Protein AF-A0A2G7H0K0-F1 (afdb_monomer_lite)

Secondary structure (DSSP, 8-state):
--EEEEETTTTEEEEEEEEEEEETTEEEEEEEEEEE--S-EEEEEEETTTEEEE-SS--S--EEEEEEEE-TTSEEEEEEEETTTTEEEEEEEES-EEEEEETTSSSPEEEEE--

Structure 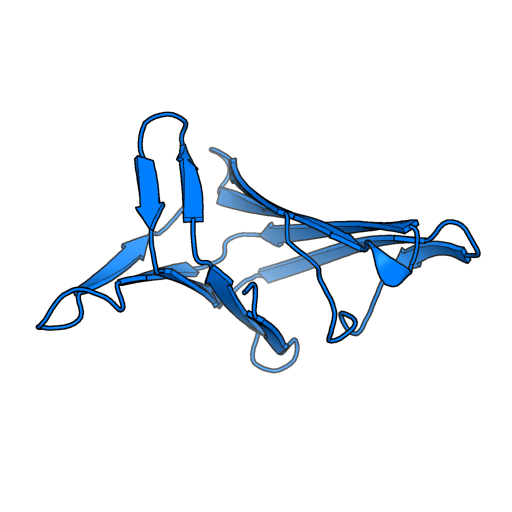(mmCIF, N/CA/C/O backbone):
data_AF-A0A2G7H0K0-F1
#
_entry.id   AF-A0A2G7H0K0-F1
#
loop_
_atom_site.group_PDB
_atom_site.id
_atom_site.type_symbol
_atom_site.label_atom_id
_atom_site.label_alt_id
_atom_site.label_comp_id
_atom_site.label_asym_id
_atom_site.label_entity_id
_atom_site.label_seq_id
_atom_site.pdbx_PDB_ins_code
_atom_site.Cartn_x
_atom_site.Cartn_y
_atom_site.Cartn_z
_atom_site.occupancy
_atom_site.B_iso_or_equiv
_atom_site.auth_seq_id
_atom_site.auth_comp_id
_atom_site.auth_asym_id
_atom_site.auth_atom_id
_atom_site.pdbx_PDB_model_num
ATOM 1 N N . MET A 1 1 ? 7.964 -11.580 -7.020 1.00 54.44 1 MET A N 1
ATOM 2 C CA . MET A 1 1 ? 6.723 -11.185 -7.712 1.00 54.44 1 MET A CA 1
ATOM 3 C C . MET A 1 1 ? 5.917 -10.251 -6.821 1.00 54.44 1 MET A C 1
ATOM 5 O O . MET A 1 1 ? 5.486 -10.656 -5.749 1.00 54.44 1 MET A O 1
ATOM 9 N N . LEU A 1 2 ? 5.761 -9.000 -7.258 1.00 59.59 2 LEU A N 1
ATOM 10 C CA . LEU A 1 2 ? 4.895 -8.004 -6.627 1.00 59.59 2 LEU A CA 1
ATOM 11 C C . LEU A 1 2 ? 3.529 -8.068 -7.323 1.00 59.59 2 LEU A C 1
ATOM 13 O O . LEU A 1 2 ? 3.475 -7.982 -8.548 1.00 59.59 2 LEU A O 1
ATOM 17 N N . ALA A 1 3 ? 2.447 -8.253 -6.571 1.00 70.31 3 ALA A N 1
ATOM 18 C CA . ALA A 1 3 ? 1.085 -8.203 -7.104 1.00 70.31 3 ALA A CA 1
ATOM 19 C C . ALA A 1 3 ? 0.314 -7.115 -6.365 1.00 70.31 3 ALA A C 1
ATOM 21 O O . ALA A 1 3 ? 0.220 -7.181 -5.142 1.00 70.31 3 ALA A O 1
ATOM 22 N N . MET A 1 4 ? -0.221 -6.127 -7.082 1.00 74.44 4 MET A N 1
ATOM 23 C CA . MET A 1 4 ? -0.890 -4.975 -6.482 1.00 74.44 4 MET A CA 1
ATOM 24 C C . MET A 1 4 ? -2.298 -4.799 -7.045 1.00 74.44 4 MET A C 1
ATOM 26 O O . MET A 1 4 ? -2.511 -4.890 -8.251 1.00 74.44 4 MET A O 1
ATOM 30 N N . VAL A 1 5 ? -3.258 -4.540 -6.160 1.00 78.75 5 VAL A N 1
ATOM 31 C CA . VAL A 1 5 ? -4.657 -4.282 -6.503 1.00 78.75 5 VAL A CA 1
ATOM 32 C C . VAL A 1 5 ? -5.129 -3.057 -5.733 1.00 78.75 5 VAL A C 1
ATOM 34 O O . VAL A 1 5 ? -5.090 -3.045 -4.503 1.00 78.75 5 VAL A O 1
ATOM 37 N N . LEU A 1 6 ? -5.615 -2.050 -6.458 1.00 79.69 6 LEU A N 1
ATOM 38 C CA . LEU A 1 6 ? -6.294 -0.884 -5.898 1.00 79.69 6 LEU A CA 1
ATOM 39 C C . LEU A 1 6 ? -7.765 -0.902 -6.325 1.00 79.69 6 LEU A C 1
ATOM 41 O O . LEU A 1 6 ? -8.074 -0.743 -7.503 1.00 79.69 6 LEU A O 1
ATOM 45 N N . ASP A 1 7 ? -8.665 -1.059 -5.359 1.00 81.88 7 ASP A N 1
ATOM 46 C CA . ASP A 1 7 ? -10.106 -0.885 -5.527 1.00 81.88 7 ASP A CA 1
ATOM 47 C C . ASP A 1 7 ? -10.543 0.383 -4.786 1.00 81.88 7 ASP A C 1
ATOM 49 O O . ASP A 1 7 ? -10.718 0.401 -3.562 1.00 81.88 7 ASP A O 1
ATOM 53 N N . GLN A 1 8 ? -10.698 1.470 -5.541 1.00 78.38 8 GLN A N 1
ATOM 54 C CA . GLN A 1 8 ? -11.086 2.765 -4.986 1.00 78.38 8 GLN A CA 1
ATOM 55 C C . GLN A 1 8 ? -12.531 2.784 -4.474 1.00 78.38 8 GLN A C 1
ATOM 57 O O . GLN A 1 8 ? -12.819 3.463 -3.488 1.00 78.38 8 GLN A O 1
ATOM 62 N N . ASN A 1 9 ? -13.432 2.014 -5.094 1.00 83.31 9 ASN A N 1
ATOM 63 C CA . ASN A 1 9 ? -14.841 1.971 -4.703 1.00 83.31 9 ASN A CA 1
ATOM 64 C C . ASN A 1 9 ? -15.001 1.281 -3.348 1.00 83.31 9 ASN A C 1
ATOM 66 O O . ASN A 1 9 ? -15.689 1.790 -2.463 1.00 83.31 9 ASN A O 1
ATOM 70 N N . ALA A 1 10 ? -14.328 0.143 -3.172 1.00 85.44 10 ALA A N 1
ATOM 71 C CA . ALA A 1 10 ? -14.319 -0.594 -1.914 1.00 85.44 10 ALA A CA 1
ATOM 72 C C . ALA A 1 10 ? -13.385 0.017 -0.856 1.00 85.44 10 ALA A C 1
ATOM 74 O O . ALA A 1 10 ? -13.365 -0.458 0.278 1.00 85.44 10 ALA A O 1
ATOM 75 N N . ARG A 1 11 ? -12.599 1.042 -1.220 1.00 87.19 11 ARG A N 1
ATOM 76 C CA . ARG A 1 11 ? -11.496 1.588 -0.416 1.00 87.19 11 ARG A CA 1
ATOM 77 C C . ARG A 1 11 ? -10.603 0.480 0.123 1.00 87.19 11 ARG A C 1
ATOM 79 O O . ARG A 1 11 ? -10.409 0.345 1.334 1.00 87.19 11 ARG A O 1
ATOM 86 N N . ARG A 1 12 ? -10.112 -0.342 -0.803 1.00 85.75 12 ARG A N 1
ATOM 87 C CA . ARG A 1 12 ? -9.260 -1.488 -0.513 1.00 85.75 12 ARG A CA 1
ATOM 88 C C . ARG A 1 12 ? -8.017 -1.482 -1.391 1.00 85.75 12 ARG A C 1
ATOM 90 O O . ARG A 1 12 ? -8.105 -1.406 -2.612 1.00 85.75 12 ARG A O 1
ATOM 97 N N . PHE A 1 13 ? -6.860 -1.597 -0.760 1.00 84.62 13 PHE A N 1
ATOM 98 C CA . PHE A 1 13 ? -5.566 -1.723 -1.411 1.00 84.62 13 PHE A CA 1
ATOM 99 C C . PHE A 1 13 ? -4.906 -3.003 -0.913 1.00 84.62 13 PHE A C 1
ATOM 101 O O . PHE A 1 13 ? -4.788 -3.205 0.293 1.00 84.62 13 PHE A O 1
ATOM 108 N N . VAL A 1 14 ? -4.505 -3.882 -1.826 1.00 83.12 14 VAL A N 1
ATOM 109 C CA . VAL A 1 14 ? -3.857 -5.155 -1.498 1.00 83.12 14 VAL A CA 1
ATOM 110 C C . VAL A 1 14 ? -2.555 -5.256 -2.261 1.00 83.12 14 VAL A C 1
ATOM 112 O O . VAL A 1 14 ? -2.519 -5.033 -3.469 1.00 83.12 14 VAL A O 1
ATOM 115 N N . VAL A 1 15 ? -1.503 -5.663 -1.562 1.00 79.38 15 VAL A N 1
ATOM 116 C CA . VAL A 1 15 ? -0.201 -5.919 -2.161 1.00 79.38 15 VAL A CA 1
ATOM 117 C C . VAL A 1 15 ? 0.390 -7.223 -1.625 1.00 79.38 15 VAL A C 1
ATOM 119 O O . VAL A 1 15 ? 0.443 -7.457 -0.417 1.00 79.38 15 VAL A O 1
ATOM 122 N N . GLY A 1 16 ? 0.792 -8.104 -2.536 1.00 76.81 16 GLY A N 1
ATOM 123 C CA . GLY A 1 16 ? 1.566 -9.307 -2.240 1.00 76.81 16 GLY A CA 1
ATOM 124 C C . GLY A 1 16 ? 3.045 -9.031 -2.467 1.00 76.81 16 GLY A C 1
ATOM 125 O O . GLY A 1 16 ? 3.414 -8.601 -3.561 1.00 76.81 16 GLY A O 1
ATOM 126 N N . ILE A 1 17 ? 3.872 -9.260 -1.446 1.00 73.81 17 ILE A N 1
ATOM 127 C CA . ILE A 1 17 ? 5.293 -8.907 -1.452 1.00 73.81 17 ILE A CA 1
ATOM 128 C C . ILE A 1 17 ? 6.135 -10.106 -1.010 1.00 73.81 17 ILE A C 1
ATOM 130 O O . ILE A 1 17 ? 5.869 -10.737 0.014 1.00 73.81 17 ILE A O 1
ATOM 134 N N . GLU A 1 18 ? 7.189 -10.404 -1.771 1.00 69.38 18 GLU A N 1
ATOM 135 C CA . GLU A 1 18 ? 8.171 -11.427 -1.394 1.00 69.38 18 GLU A CA 1
ATOM 136 C C . GLU A 1 18 ? 9.042 -10.982 -0.217 1.00 69.38 18 GLU A C 1
ATOM 138 O O . GLU A 1 18 ? 9.274 -11.791 0.678 1.00 69.38 18 GLU A O 1
ATOM 143 N N . ALA A 1 19 ? 9.465 -9.713 -0.182 1.00 63.41 19 ALA A N 1
ATOM 144 C CA . ALA A 1 19 ? 10.156 -9.101 0.949 1.00 63.41 19 ALA A CA 1
ATOM 145 C C . ALA A 1 19 ? 9.840 -7.592 1.067 1.00 63.41 19 ALA A C 1
ATOM 147 O O . ALA A 1 19 ? 9.928 -6.879 0.071 1.00 63.41 19 ALA A O 1
ATOM 148 N N . ALA A 1 20 ? 9.499 -7.102 2.263 1.00 63.22 20 ALA A N 1
ATOM 149 C CA . ALA A 1 20 ? 9.291 -5.681 2.585 1.00 63.22 20 ALA A CA 1
ATOM 150 C C . ALA A 1 20 ? 9.804 -5.358 3.994 1.00 63.22 20 ALA A C 1
ATOM 152 O O . ALA A 1 20 ? 9.993 -6.269 4.790 1.00 63.22 20 ALA A O 1
ATOM 153 N N . TYR A 1 21 ? 9.984 -4.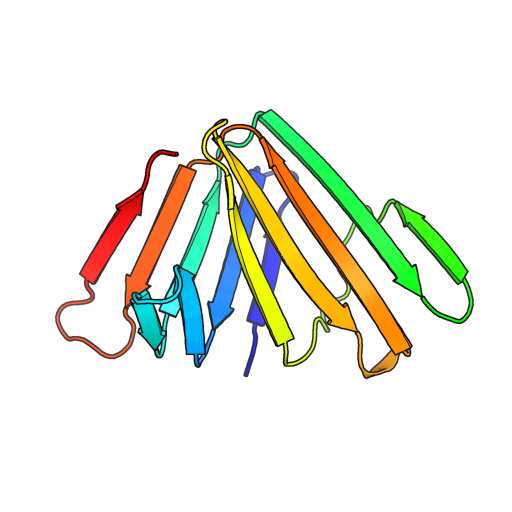081 4.326 1.00 59.50 21 TYR A N 1
ATOM 154 C CA . TYR A 1 21 ? 10.310 -3.628 5.681 1.00 59.50 21 TYR A CA 1
ATOM 155 C C . TYR A 1 21 ? 9.245 -2.622 6.131 1.00 59.50 21 TYR A C 1
ATOM 157 O O . TYR A 1 21 ? 8.952 -1.693 5.382 1.00 59.50 21 TYR A O 1
ATOM 165 N N . ILE A 1 22 ? 8.626 -2.832 7.302 1.00 56.03 22 ILE A N 1
ATOM 166 C CA . ILE A 1 22 ? 7.708 -1.833 7.905 1.00 56.03 22 ILE A CA 1
ATOM 167 C C . ILE A 1 22 ? 8.519 -0.792 8.688 1.00 56.03 22 ILE A C 1
ATOM 169 O O . ILE A 1 22 ? 8.174 0.387 8.720 1.00 56.03 22 ILE A O 1
ATOM 173 N N . ASP A 1 23 ? 9.613 -1.243 9.294 1.00 57.06 23 ASP A N 1
ATOM 174 C CA . ASP A 1 23 ? 10.642 -0.445 9.947 1.00 57.06 23 ASP A CA 1
ATOM 175 C C . ASP A 1 23 ? 12.014 -1.122 9.700 1.00 57.06 23 ASP A C 1
ATOM 177 O O . ASP A 1 23 ? 12.051 -2.234 9.155 1.00 57.06 23 ASP A O 1
ATOM 181 N N . PRO A 1 24 ? 13.148 -0.484 10.049 1.00 53.81 24 PRO A N 1
ATOM 182 C CA . PRO A 1 24 ? 14.477 -1.041 9.786 1.00 53.81 24 PRO A CA 1
ATOM 183 C C . PRO A 1 24 ? 14.729 -2.436 10.382 1.00 53.81 24 PRO A C 1
ATOM 185 O O . PRO A 1 24 ? 15.570 -3.168 9.860 1.00 53.81 24 PRO A O 1
ATOM 188 N N . ASP A 1 25 ? 14.010 -2.810 11.442 1.00 54.78 25 ASP A N 1
ATOM 189 C CA . ASP A 1 25 ? 14.215 -4.047 12.198 1.00 54.78 25 ASP A CA 1
ATOM 190 C C . ASP A 1 25 ? 13.180 -5.136 11.849 1.00 54.78 25 ASP A C 1
ATOM 192 O O . ASP A 1 25 ? 13.374 -6.316 12.156 1.00 54.78 25 ASP A O 1
ATOM 196 N N . VAL A 1 26 ? 12.085 -4.771 11.179 1.00 53.41 26 VAL A N 1
ATOM 197 C CA . VAL A 1 26 ? 10.966 -5.660 10.854 1.00 53.41 26 VAL A CA 1
ATOM 198 C C . VAL A 1 26 ? 10.910 -5.921 9.353 1.00 53.41 26 VAL A C 1
ATOM 200 O O . VAL A 1 26 ? 10.203 -5.252 8.595 1.00 53.41 26 VAL A O 1
ATOM 203 N N . GLN A 1 27 ? 11.620 -6.976 8.939 1.00 62.47 27 GLN A N 1
ATOM 204 C CA . GLN A 1 27 ? 11.496 -7.561 7.607 1.00 62.47 27 GLN A CA 1
ATOM 205 C C . GLN A 1 27 ? 10.272 -8.484 7.526 1.00 62.47 27 GLN A C 1
ATOM 207 O O . GLN A 1 27 ? 10.151 -9.481 8.239 1.00 62.47 27 GLN A O 1
ATOM 212 N N . LEU A 1 28 ? 9.381 -8.187 6.595 1.00 60.84 28 LEU A N 1
ATOM 213 C CA . LEU A 1 28 ? 8.285 -9.032 6.164 1.00 60.84 28 LEU A CA 1
ATOM 214 C C . LEU A 1 28 ? 8.731 -9.895 4.982 1.00 60.84 28 LEU A C 1
ATOM 216 O O . LEU A 1 28 ? 9.163 -9.351 3.973 1.00 60.84 28 LEU A O 1
ATOM 220 N N . VAL A 1 29 ? 8.584 -11.219 5.063 1.00 66.88 29 VAL A N 1
ATOM 221 C CA . VAL A 1 29 ? 8.860 -12.146 3.948 1.00 66.88 29 VAL A CA 1
ATOM 222 C C . VAL A 1 29 ? 7.594 -12.929 3.611 1.00 66.88 29 VAL A C 1
ATOM 224 O O . VAL A 1 29 ? 6.947 -13.469 4.508 1.00 66.88 29 VAL A O 1
ATOM 227 N N . GLY A 1 30 ? 7.237 -12.999 2.326 1.00 70.00 30 GLY A N 1
ATOM 228 C CA . GLY A 1 30 ? 6.060 -13.733 1.847 1.00 70.00 30 GLY A CA 1
ATOM 229 C C . GLY A 1 30 ? 4.748 -13.222 2.447 1.00 70.00 30 GLY A C 1
ATOM 230 O O . GLY A 1 30 ? 3.940 -14.012 2.953 1.00 70.00 30 GLY A O 1
ATOM 231 N N . VAL A 1 31 ? 4.549 -11.905 2.423 1.00 73.94 31 VAL A N 1
ATOM 232 C CA . VAL A 1 31 ? 3.416 -11.238 3.071 1.00 73.94 31 VAL A CA 1
ATOM 233 C C . VAL A 1 31 ? 2.388 -10.729 2.080 1.00 73.94 31 VAL A C 1
ATOM 235 O O . VAL A 1 31 ? 2.703 -10.302 0.968 1.00 73.94 31 VAL A O 1
ATOM 238 N N . ARG A 1 32 ? 1.140 -10.713 2.533 1.00 81.06 32 ARG A N 1
ATOM 239 C CA . ARG A 1 32 ? 0.074 -9.915 1.946 1.00 81.06 32 ARG A CA 1
ATOM 240 C C . ARG A 1 32 ? -0.235 -8.764 2.894 1.00 81.06 32 ARG A C 1
ATOM 242 O O . ARG A 1 32 ? -0.628 -9.005 4.033 1.00 81.06 32 ARG A O 1
ATOM 249 N N . LEU A 1 33 ? -0.084 -7.538 2.411 1.00 80.88 33 LEU A N 1
ATOM 250 C CA . LEU A 1 33 ? -0.492 -6.328 3.114 1.00 80.88 33 LEU A CA 1
ATOM 251 C C . LEU A 1 33 ? -1.808 -5.828 2.517 1.00 80.88 33 LEU A C 1
ATOM 253 O O . LEU A 1 33 ? -1.976 -5.774 1.298 1.00 80.88 33 LEU A O 1
ATOM 257 N N . GLU A 1 34 ? -2.751 -5.485 3.385 1.00 85.75 34 GLU A N 1
ATOM 258 C CA . GLU A 1 34 ? -4.025 -4.877 3.023 1.00 85.75 34 GLU A CA 1
ATOM 259 C C . GLU A 1 34 ? -4.178 -3.548 3.759 1.00 85.75 34 GLU A C 1
ATOM 261 O O . GLU A 1 34 ? -4.108 -3.512 4.985 1.00 85.75 34 GLU A O 1
ATOM 266 N N . LEU A 1 35 ? -4.393 -2.467 3.009 1.00 85.38 35 LEU A N 1
ATOM 267 C CA . LEU A 1 35 ? -4.878 -1.197 3.542 1.00 85.38 35 LEU A CA 1
ATOM 268 C C . LEU A 1 35 ? -6.355 -1.065 3.193 1.00 85.38 35 LEU A C 1
ATOM 270 O O . LEU A 1 35 ? -6.771 -1.392 2.079 1.00 85.38 35 LEU A O 1
ATOM 274 N N . SER A 1 36 ? -7.157 -0.585 4.133 1.00 87.69 36 SER A N 1
ATOM 275 C CA . SER A 1 36 ? -8.581 -0.351 3.902 1.00 87.69 36 SER A CA 1
ATOM 276 C C . SER A 1 36 ? -9.122 0.812 4.727 1.00 87.69 36 SER A C 1
ATOM 278 O O . SER A 1 36 ? -8.399 1.405 5.526 1.00 87.69 36 SER A O 1
ATOM 280 N N . ALA A 1 37 ? -10.393 1.158 4.509 1.00 86.19 37 ALA A N 1
ATOM 281 C CA . ALA A 1 37 ? -11.144 2.120 5.322 1.00 86.19 37 ALA A CA 1
ATOM 282 C C . ALA A 1 37 ? -10.527 3.533 5.422 1.00 86.19 37 ALA A C 1
ATOM 284 O O . ALA A 1 37 ? -10.835 4.277 6.350 1.00 86.19 37 ALA A O 1
ATOM 285 N N . TRP A 1 38 ? -9.698 3.936 4.455 1.00 86.62 38 TRP A N 1
ATOM 286 C CA . TRP A 1 38 ? -9.097 5.271 4.434 1.00 86.62 38 TRP A CA 1
ATOM 287 C C . TRP A 1 38 ? -10.134 6.379 4.189 1.00 86.62 38 TRP A C 1
ATOM 289 O O . TRP A 1 38 ? -11.187 6.172 3.565 1.00 86.62 38 TRP A O 1
ATOM 299 N N . SER A 1 39 ? -9.818 7.590 4.659 1.00 84.06 39 SER A N 1
ATOM 300 C CA . SER A 1 39 ? -10.651 8.777 4.433 1.00 84.06 39 SER A CA 1
ATOM 301 C C . SER A 1 39 ? -10.360 9.443 3.092 1.00 84.06 39 SER A C 1
ATOM 303 O O . SER A 1 39 ? -11.293 9.804 2.384 1.00 84.06 39 SER A O 1
ATOM 305 N N . ASN A 1 40 ? -9.076 9.563 2.745 1.00 81.38 40 ASN A N 1
ATOM 306 C CA . ASN A 1 40 ? -8.582 10.176 1.516 1.00 81.38 40 ASN A CA 1
ATOM 307 C C . ASN A 1 40 ? -7.433 9.340 0.942 1.00 81.38 40 ASN A C 1
ATOM 309 O O . ASN A 1 40 ? -6.678 8.721 1.699 1.00 81.38 40 ASN A O 1
ATOM 313 N N . LEU A 1 41 ? -7.310 9.358 -0.385 1.00 79.81 41 LEU A N 1
ATOM 314 C CA . LEU A 1 41 ? -6.199 8.782 -1.135 1.00 79.81 41 LEU A CA 1
ATOM 315 C C . LEU A 1 41 ? -5.607 9.874 -2.026 1.00 79.81 41 LEU A C 1
ATOM 317 O O . LEU A 1 41 ? -6.321 10.445 -2.849 1.00 79.81 41 LEU A O 1
ATOM 321 N N . THR A 1 42 ? -4.311 10.133 -1.872 1.00 81.19 42 THR A N 1
ATOM 322 C CA . THR A 1 42 ? -3.539 10.942 -2.822 1.00 81.19 42 THR A CA 1
ATOM 323 C C . THR A 1 42 ? -2.645 10.007 -3.615 1.00 81.19 42 THR A C 1
ATOM 325 O O . THR A 1 42 ? -1.873 9.260 -3.015 1.00 81.19 42 THR A O 1
ATOM 328 N N . LEU A 1 43 ? -2.747 10.051 -4.942 1.00 77.69 43 LEU A N 1
ATOM 329 C CA . LEU A 1 43 ? -1.941 9.244 -5.850 1.00 77.69 43 LEU A CA 1
ATOM 330 C C . LEU A 1 43 ? -1.249 10.154 -6.869 1.00 77.69 43 LEU A C 1
ATOM 332 O O . LEU A 1 43 ? -1.905 10.836 -7.660 1.00 77.69 43 LEU A O 1
ATOM 336 N N . THR A 1 44 ? 0.079 10.133 -6.834 1.00 76.56 44 THR A N 1
ATOM 337 C CA . THR A 1 44 ? 0.958 10.854 -7.754 1.00 76.56 44 THR A CA 1
ATOM 338 C C . THR A 1 44 ? 1.795 9.843 -8.518 1.00 76.56 44 THR A C 1
ATOM 340 O O . THR A 1 44 ? 2.427 8.985 -7.907 1.00 76.56 44 THR A O 1
ATOM 343 N N . ALA A 1 45 ? 1.834 9.945 -9.842 1.00 74.12 45 ALA A N 1
ATOM 344 C CA . ALA A 1 45 ? 2.782 9.195 -10.653 1.00 74.12 45 ALA A CA 1
ATOM 345 C C . ALA A 1 45 ? 3.588 10.137 -11.544 1.00 74.12 45 ALA A C 1
ATOM 347 O O . ALA A 1 45 ? 3.064 11.140 -12.024 1.00 74.12 45 ALA A O 1
ATOM 348 N N . GLU A 1 46 ? 4.850 9.804 -11.778 1.00 76.38 46 GLU A N 1
ATOM 349 C CA . GLU A 1 46 ? 5.667 10.405 -12.826 1.00 76.38 46 GLU A CA 1
ATOM 350 C C . GLU A 1 46 ? 6.008 9.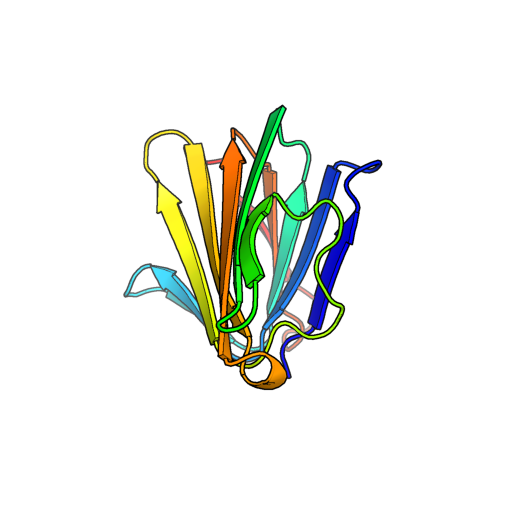331 -13.847 1.00 76.38 46 GLU A C 1
ATOM 352 O O . GLU A 1 46 ? 6.479 8.251 -13.491 1.00 76.38 46 GLU A O 1
ATOM 357 N N . VAL A 1 47 ? 5.774 9.637 -15.117 1.00 70.44 47 VAL A N 1
ATOM 358 C CA . VAL A 1 47 ? 6.167 8.791 -16.243 1.00 70.44 47 VAL A CA 1
ATOM 359 C C . VAL A 1 47 ? 7.011 9.652 -17.172 1.00 70.44 47 VAL A C 1
ATOM 361 O O . VAL A 1 47 ? 6.560 10.732 -17.554 1.00 70.44 47 VAL A O 1
ATOM 364 N N . GLU A 1 48 ? 8.205 9.188 -17.560 1.00 68.44 48 GLU A N 1
ATOM 365 C CA . GLU A 1 48 ? 9.187 9.957 -18.356 1.00 68.44 48 GLU A CA 1
ATOM 366 C C . GLU A 1 48 ? 8.581 10.643 -19.597 1.00 68.44 48 GLU A C 1
ATOM 368 O O . GLU A 1 48 ? 9.015 11.719 -20.001 1.00 68.44 48 GLU A O 1
ATOM 373 N N . SER A 1 49 ? 7.546 10.047 -20.197 1.00 66.88 49 SER A N 1
ATOM 374 C CA . SER A 1 49 ? 6.868 10.579 -21.387 1.00 66.88 49 SER A CA 1
ATOM 375 C C . SER A 1 49 ? 5.661 11.489 -21.113 1.00 66.88 49 SER A C 1
ATOM 377 O O . SER A 1 49 ? 5.166 12.120 -22.046 1.00 66.88 49 SER A O 1
ATOM 379 N N . GLN A 1 50 ? 5.164 11.563 -19.874 1.00 61.97 50 GLN A N 1
ATOM 380 C CA . GLN A 1 50 ? 3.898 12.234 -19.528 1.00 61.97 50 GLN A CA 1
ATOM 381 C C . GLN A 1 50 ? 4.015 13.242 -18.374 1.00 61.97 50 GLN A C 1
ATOM 383 O O . GLN A 1 50 ? 3.076 14.004 -18.143 1.00 61.97 50 GLN A O 1
ATOM 388 N N . GLY A 1 51 ? 5.157 13.303 -17.681 1.00 67.25 51 GLY A N 1
ATOM 389 C CA . GLY A 1 51 ? 5.326 14.152 -16.501 1.00 67.25 51 GLY A CA 1
ATOM 390 C C . GLY A 1 51 ? 4.489 13.655 -15.317 1.00 67.25 51 GLY A C 1
ATOM 391 O O . GLY A 1 51 ? 4.216 12.458 -15.210 1.00 67.25 51 GLY A O 1
ATOM 392 N N . HIS A 1 52 ? 4.098 14.561 -14.415 1.00 65.19 52 HIS A N 1
ATOM 393 C CA . HIS A 1 52 ? 3.276 14.216 -13.252 1.00 65.19 52 HIS A CA 1
ATOM 394 C C . HIS A 1 52 ? 1.802 14.043 -13.625 1.00 65.19 52 HIS A C 1
ATOM 396 O O . HIS A 1 52 ? 1.193 14.934 -14.221 1.00 65.19 52 HIS A O 1
ATOM 402 N N . VAL A 1 53 ? 1.212 12.931 -13.199 1.00 63.12 53 VAL A N 1
ATOM 403 C CA . VAL A 1 53 ? -0.191 12.592 -13.441 1.00 63.12 53 VAL A CA 1
ATOM 404 C C . VAL A 1 53 ? -0.857 12.165 -12.137 1.00 63.12 53 VAL A C 1
ATOM 406 O O . VAL A 1 53 ? -0.308 11.370 -11.372 1.00 63.12 53 VAL A O 1
ATOM 409 N N . THR A 1 54 ? -2.061 12.683 -11.888 1.00 59.03 54 THR A N 1
ATOM 410 C CA . THR A 1 54 ? -2.989 12.082 -10.924 1.00 59.03 54 THR A CA 1
ATOM 411 C C . THR A 1 54 ? -3.586 10.856 -11.591 1.00 59.03 54 THR A C 1
ATOM 413 O O . THR A 1 54 ? -4.140 10.950 -12.687 1.00 59.03 54 THR A O 1
ATOM 416 N N . VAL A 1 55 ? -3.405 9.695 -10.974 1.00 59.81 55 VAL A N 1
ATOM 417 C CA . VAL A 1 55 ? -3.760 8.419 -11.590 1.00 59.81 55 VAL A CA 1
ATOM 418 C C . VAL A 1 55 ? -5.031 7.889 -10.934 1.00 59.81 55 VAL A C 1
ATOM 420 O O . VAL A 1 55 ? -5.035 7.563 -9.756 1.00 59.81 55 VAL A O 1
ATOM 423 N N . ASP A 1 56 ? -6.117 7.774 -11.696 1.00 52.28 56 ASP A N 1
ATOM 424 C CA . ASP A 1 56 ? -7.381 7.211 -11.192 1.00 52.28 56 ASP A CA 1
ATOM 425 C C . ASP A 1 56 ? -7.381 5.671 -11.199 1.00 52.28 56 ASP A C 1
ATOM 427 O O . ASP A 1 56 ? -8.256 5.021 -10.628 1.00 52.28 56 ASP A O 1
ATOM 431 N N . GLN A 1 57 ? -6.410 5.044 -11.860 1.00 52.38 57 GLN A N 1
ATOM 432 C CA . GLN A 1 57 ? -6.251 3.592 -11.902 1.00 52.38 57 GLN A CA 1
ATOM 433 C C . GLN A 1 57 ? -4.773 3.251 -11.986 1.00 52.38 57 GLN A C 1
ATOM 435 O O . GLN A 1 57 ? -4.110 3.629 -12.949 1.00 52.38 57 GLN A O 1
ATOM 440 N N . LEU A 1 58 ? -4.252 2.528 -10.993 1.00 56.00 58 LEU A N 1
ATOM 441 C CA . LEU A 1 58 ? -2.884 2.032 -11.080 1.00 56.00 58 LEU A CA 1
ATOM 442 C C . LEU A 1 58 ? -2.764 1.109 -12.297 1.00 56.00 58 LEU A C 1
ATOM 444 O O . LEU A 1 58 ? -3.600 0.210 -12.451 1.00 56.00 58 LEU A O 1
ATOM 448 N N . PRO A 1 59 ? -1.730 1.280 -13.138 1.00 54.00 59 PRO A N 1
ATOM 449 C CA . PRO A 1 59 ? -1.367 0.255 -14.099 1.00 54.00 59 PRO A CA 1
ATOM 450 C C . PRO A 1 59 ? -1.213 -1.077 -13.362 1.00 54.00 59 PRO A C 1
ATOM 452 O O . PRO A 1 59 ? -0.668 -1.123 -12.259 1.00 54.00 59 PRO A O 1
ATOM 455 N N . SER A 1 60 ? -1.646 -2.174 -13.980 1.00 51.97 60 SER A N 1
ATOM 456 C CA . SER A 1 60 ? -1.482 -3.526 -13.424 1.00 51.97 60 SER A CA 1
ATOM 457 C C . SER A 1 60 ? -0.015 -3.919 -13.190 1.00 51.97 60 SER A C 1
ATOM 459 O O . SER A 1 60 ? 0.261 -4.948 -12.580 1.00 51.97 60 SER A O 1
ATOM 461 N N . GLU A 1 61 ? 0.927 -3.110 -13.675 1.00 50.38 61 GLU A N 1
ATOM 462 C CA . GLU A 1 61 ? 2.363 -3.342 -13.655 1.00 50.38 61 GLU A CA 1
ATOM 463 C C . GLU A 1 61 ? 3.085 -2.298 -12.790 1.00 50.38 61 GLU A C 1
ATOM 465 O O . GLU A 1 61 ? 3.776 -1.413 -13.290 1.00 50.38 61 GLU A O 1
ATOM 470 N N . LEU A 1 62 ? 2.962 -2.413 -11.469 1.00 55.03 62 LEU A N 1
ATOM 471 C CA . LEU A 1 62 ? 3.950 -1.841 -10.553 1.00 55.03 62 LEU A CA 1
ATOM 472 C C . LEU A 1 62 ? 5.037 -2.891 -10.322 1.00 55.03 62 LEU A C 1
ATOM 474 O O . LEU A 1 62 ? 4.752 -4.016 -9.913 1.00 55.03 62 LEU A O 1
ATOM 478 N N . SER A 1 63 ? 6.280 -2.559 -10.669 1.00 48.94 63 SER A N 1
ATOM 479 C CA . SER A 1 63 ? 7.384 -3.520 -10.723 1.00 48.94 63 SER A CA 1
ATOM 480 C C . SER A 1 63 ? 8.301 -3.440 -9.502 1.00 48.94 63 SER A C 1
ATOM 482 O O . SER A 1 63 ? 8.678 -2.355 -9.088 1.00 48.94 63 SER A O 1
ATOM 484 N N . GLU A 1 64 ? 8.696 -4.621 -9.015 1.00 50.09 64 GLU A N 1
ATOM 485 C CA . GLU A 1 64 ? 9.842 -5.023 -8.166 1.00 50.09 64 GLU A CA 1
ATOM 486 C C . GLU A 1 64 ? 10.226 -4.247 -6.892 1.00 50.09 64 GLU A C 1
ATOM 488 O O . GLU A 1 64 ? 10.693 -4.895 -5.959 1.00 50.09 64 GLU A O 1
ATOM 493 N N . LEU A 1 65 ? 10.036 -2.934 -6.790 1.00 54.94 65 LEU A N 1
ATOM 494 C CA . LEU A 1 65 ? 10.407 -2.150 -5.612 1.00 54.94 65 LEU A CA 1
ATOM 495 C C . LEU A 1 65 ? 9.186 -1.382 -5.121 1.00 54.94 65 LEU A C 1
ATOM 497 O O . LEU A 1 65 ? 8.673 -0.519 -5.831 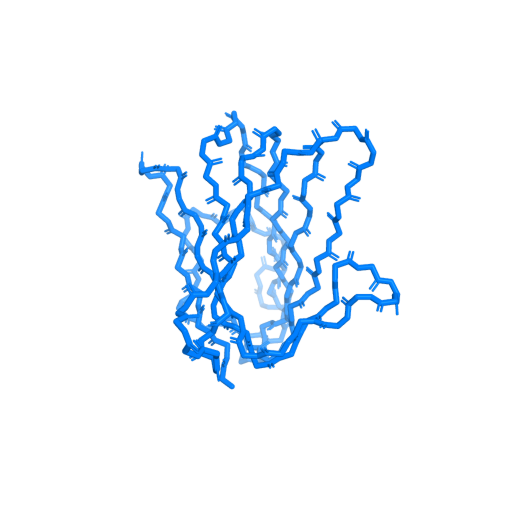1.00 54.94 65 LEU A O 1
ATOM 501 N N . CYS A 1 66 ? 8.722 -1.737 -3.924 1.00 65.81 66 CYS A N 1
ATOM 502 C CA . CYS A 1 66 ? 7.660 -1.046 -3.211 1.00 65.81 66 CYS A CA 1
ATOM 503 C C . CYS A 1 66 ? 8.164 -0.726 -1.799 1.00 65.81 66 CYS A C 1
ATOM 505 O O . CYS A 1 66 ? 8.497 -1.640 -1.045 1.00 65.81 66 CYS A O 1
ATOM 507 N N . GLU A 1 67 ? 8.237 0.554 -1.460 1.00 70.56 67 GLU A N 1
ATOM 508 C CA . GLU A 1 67 ? 8.606 1.053 -0.139 1.00 70.56 67 GLU A CA 1
ATOM 509 C C . GLU A 1 67 ? 7.352 1.425 0.650 1.00 70.56 67 GLU A C 1
ATOM 511 O O . GLU A 1 67 ? 6.377 1.933 0.089 1.00 70.56 67 GLU A O 1
ATOM 516 N N . PHE A 1 68 ? 7.393 1.162 1.956 1.00 73.19 68 PHE A N 1
ATOM 517 C CA . PHE A 1 68 ? 6.311 1.443 2.890 1.00 73.19 68 PHE A CA 1
ATOM 518 C C . PHE A 1 68 ? 6.845 2.294 4.029 1.00 73.19 68 PHE A C 1
ATOM 520 O O . PHE A 1 68 ? 7.895 2.001 4.593 1.00 73.19 68 PHE A O 1
ATOM 527 N N . GLU A 1 69 ? 6.090 3.322 4.386 1.00 77.44 69 GLU A N 1
ATOM 528 C CA . GLU A 1 69 ? 6.395 4.177 5.523 1.00 77.44 69 GLU A CA 1
ATOM 529 C C . GLU A 1 69 ? 5.103 4.449 6.292 1.00 77.44 69 GLU A C 1
ATOM 531 O O . GLU A 1 69 ? 4.144 5.007 5.752 1.00 77.44 69 GLU A O 1
ATOM 536 N N . MET A 1 70 ? 5.075 4.047 7.562 1.00 79.44 70 MET A N 1
ATOM 537 C CA . MET A 1 70 ? 4.022 4.429 8.497 1.00 79.44 70 MET A CA 1
ATOM 538 C C . MET A 1 70 ? 4.484 5.660 9.272 1.00 79.44 70 MET A C 1
ATOM 540 O O . MET A 1 70 ? 5.466 5.608 10.013 1.00 79.44 70 MET A O 1
ATOM 544 N N . GLN A 1 71 ? 3.779 6.772 9.102 1.00 79.75 71 GLN A N 1
ATOM 545 C CA . GLN A 1 71 ? 4.108 8.015 9.784 1.00 79.75 71 GLN A CA 1
ATOM 546 C C . GLN A 1 71 ? 3.408 8.098 11.152 1.00 79.75 71 GLN A C 1
ATOM 548 O O . GLN A 1 71 ? 2.269 7.646 11.286 1.00 79.75 71 GLN A O 1
ATOM 553 N N . PRO A 1 72 ? 4.012 8.765 12.159 1.00 73.25 72 PRO A N 1
ATOM 554 C CA . PRO A 1 72 ? 3.417 8.918 13.496 1.00 73.25 72 PRO A CA 1
ATOM 555 C C . PRO A 1 72 ? 2.066 9.654 13.538 1.00 73.25 72 PRO A C 1
ATOM 557 O O . PRO A 1 72 ? 1.406 9.684 14.570 1.00 73.25 72 PRO A O 1
ATOM 560 N N . ASN A 1 73 ? 1.681 10.312 12.444 1.00 80.88 73 ASN A N 1
ATOM 561 C CA . ASN A 1 73 ? 0.429 11.057 12.295 1.00 80.88 73 ASN A CA 1
ATOM 562 C C . ASN A 1 73 ? -0.714 10.209 11.699 1.00 80.88 73 ASN A C 1
ATOM 564 O O . ASN A 1 73 ? -1.760 10.763 11.361 1.00 80.88 73 ASN A O 1
ATOM 568 N N . GLY A 1 74 ? -0.509 8.901 11.531 1.00 75.50 74 GLY A N 1
ATOM 569 C CA . GLY A 1 74 ? -1.502 7.980 10.984 1.00 75.50 74 GLY A CA 1
ATOM 570 C C . GLY A 1 74 ? -1.582 7.945 9.455 1.00 75.50 74 GLY A C 1
ATOM 571 O O . GLY A 1 74 ? -2.522 7.371 8.898 1.00 75.50 74 GLY A O 1
ATOM 572 N N . LEU A 1 75 ? -0.624 8.566 8.757 1.00 83.81 75 LEU A N 1
ATOM 573 C CA . LEU A 1 75 ? -0.473 8.429 7.310 1.00 83.81 75 LEU A CA 1
ATOM 574 C C . LEU A 1 75 ? 0.335 7.175 6.974 1.00 83.81 75 LEU A C 1
ATOM 576 O O . LEU A 1 75 ? 1.339 6.878 7.621 1.00 83.81 75 LEU A O 1
ATOM 580 N N . ILE A 1 76 ? -0.069 6.475 5.917 1.00 83.06 76 ILE A N 1
ATOM 581 C CA . ILE A 1 76 ? 0.747 5.420 5.312 1.00 83.06 76 ILE A CA 1
ATOM 582 C C . ILE A 1 76 ? 1.110 5.846 3.901 1.00 83.06 76 ILE A C 1
ATOM 584 O O . ILE A 1 76 ? 0.226 6.112 3.085 1.00 83.06 76 ILE A O 1
ATOM 588 N N . ARG A 1 77 ? 2.410 5.884 3.618 1.00 83.62 77 ARG A N 1
ATOM 589 C CA . ARG A 1 77 ? 2.955 6.138 2.289 1.00 83.62 77 ARG A CA 1
ATOM 590 C C . ARG A 1 77 ? 3.415 4.824 1.670 1.00 83.62 77 ARG A C 1
ATOM 592 O O . ARG A 1 77 ? 4.093 4.026 2.314 1.00 83.62 77 ARG A O 1
ATOM 599 N N . VAL A 1 78 ? 3.029 4.618 0.418 1.00 80.44 78 VAL A N 1
ATOM 600 C CA . VAL A 1 78 ? 3.444 3.494 -0.421 1.00 80.44 78 VAL A CA 1
ATOM 601 C C . VAL A 1 78 ? 4.064 4.072 -1.685 1.00 80.44 78 VAL A C 1
ATOM 603 O O . VAL A 1 78 ? 3.376 4.756 -2.439 1.00 80.44 78 VAL A O 1
ATOM 606 N N . ALA A 1 79 ? 5.345 3.814 -1.926 1.00 79.44 79 ALA A N 1
ATOM 607 C CA . ALA A 1 79 ? 6.046 4.276 -3.122 1.00 79.44 79 ALA A CA 1
ATOM 608 C C . ALA A 1 79 ? 6.535 3.083 -3.945 1.00 79.44 79 ALA A C 1
ATOM 610 O O . ALA A 1 79 ? 6.961 2.087 -3.374 1.00 79.44 79 ALA A O 1
ATOM 611 N N . GLY A 1 80 ? 6.494 3.163 -5.274 1.00 74.94 80 GLY A N 1
ATOM 612 C CA . GLY A 1 80 ? 7.008 2.102 -6.137 1.00 74.94 80 GLY A CA 1
ATOM 613 C C . GLY A 1 80 ? 7.531 2.589 -7.482 1.00 74.94 80 GLY A C 1
ATOM 614 O O . GLY A 1 80 ? 7.176 3.672 -7.945 1.00 74.94 80 GLY A O 1
ATOM 615 N N . PHE A 1 81 ? 8.388 1.780 -8.111 1.00 70.94 81 PHE A N 1
ATOM 616 C CA . PHE A 1 81 ? 9.010 2.104 -9.398 1.00 70.94 81 PHE A CA 1
ATOM 617 C C . PHE A 1 81 ? 8.325 1.379 -10.567 1.00 70.94 81 PHE A C 1
ATOM 619 O O . PHE A 1 81 ? 8.056 0.176 -10.521 1.00 70.94 81 PHE A O 1
ATOM 626 N N . LEU A 1 82 ? 8.070 2.106 -11.651 1.00 67.69 82 LEU A N 1
ATOM 627 C CA . LEU A 1 82 ? 7.492 1.616 -12.901 1.00 67.69 82 LEU A CA 1
ATOM 628 C C . LEU A 1 82 ? 8.628 1.352 -13.900 1.00 67.69 82 LEU A C 1
ATOM 630 O O . LEU A 1 82 ? 8.954 2.218 -14.709 1.00 67.69 82 LEU A O 1
ATOM 634 N N . ARG A 1 83 ? 9.252 0.164 -13.876 1.00 62.22 83 ARG A N 1
ATOM 635 C CA . ARG A 1 83 ? 10.385 -0.155 -14.773 1.00 62.22 83 ARG A CA 1
ATOM 636 C C . ARG A 1 83 ? 10.031 -0.028 -16.246 1.00 62.22 83 ARG A C 1
ATOM 638 O O . ARG A 1 83 ? 10.837 0.492 -17.002 1.00 62.22 83 ARG A O 1
ATOM 645 N N . GLN A 1 84 ? 8.861 -0.522 -16.651 1.00 61.72 84 GLN A N 1
ATOM 646 C CA . GLN A 1 84 ? 8.474 -0.527 -18.065 1.00 61.72 84 GLN A CA 1
ATOM 647 C C . GLN A 1 84 ? 8.213 0.884 -18.606 1.00 61.72 84 GLN A C 1
ATOM 649 O O . GLN A 1 84 ? 8.411 1.139 -19.789 1.00 61.72 84 GLN A O 1
ATOM 654 N N . ALA A 1 85 ? 7.782 1.795 -17.733 1.00 62.31 85 ALA A N 1
ATOM 655 C CA . ALA A 1 85 ? 7.432 3.165 -18.086 1.00 62.31 85 ALA A CA 1
ATOM 656 C C . ALA A 1 85 ? 8.512 4.188 -17.683 1.00 62.31 85 ALA A C 1
ATOM 658 O O . ALA A 1 85 ? 8.290 5.381 -17.870 1.00 62.31 85 ALA A O 1
ATOM 659 N N . HIS A 1 86 ? 9.644 3.731 -17.124 1.00 70.50 86 HIS A N 1
ATOM 660 C CA . HIS A 1 86 ? 10.704 4.569 -16.552 1.00 70.50 86 HIS A CA 1
ATOM 661 C C . HIS A 1 86 ? 10.138 5.681 -15.652 1.00 70.50 86 HIS A C 1
ATOM 663 O O . HIS A 1 86 ? 10.297 6.869 -15.913 1.00 70.50 86 HIS A O 1
ATOM 669 N N . GLY A 1 87 ? 9.403 5.286 -14.612 1.00 71.50 87 GLY A N 1
ATOM 670 C CA . GLY A 1 87 ? 8.648 6.216 -13.773 1.00 71.50 87 GLY A CA 1
ATOM 671 C C . GLY A 1 87 ? 8.527 5.779 -12.319 1.00 71.50 87 GLY A C 1
ATOM 672 O O . GLY A 1 87 ? 9.002 4.709 -11.938 1.00 71.50 87 GLY A O 1
ATOM 673 N N . TRP A 1 88 ? 7.853 6.583 -11.504 1.00 77.69 88 TRP A N 1
ATOM 674 C CA . TRP A 1 88 ? 7.532 6.248 -10.115 1.00 77.69 88 TRP A CA 1
ATOM 675 C C . TRP A 1 88 ? 6.066 6.527 -9.800 1.00 77.69 88 TRP A C 1
ATOM 677 O O . TRP A 1 88 ? 5.385 7.280 -10.493 1.00 77.69 88 TRP A O 1
ATOM 687 N N . CYS A 1 89 ? 5.578 5.887 -8.746 1.00 76.50 89 CYS A N 1
ATOM 688 C CA . CYS A 1 89 ? 4.233 6.035 -8.221 1.00 76.50 89 CYS A CA 1
ATOM 689 C C . CYS A 1 89 ? 4.307 6.187 -6.703 1.00 76.50 89 CYS A C 1
ATOM 691 O O . CYS A 1 89 ? 5.001 5.421 -6.040 1.00 76.50 89 CYS A O 1
ATOM 693 N N . GLU A 1 90 ? 3.564 7.135 -6.148 1.00 83.12 90 GLU A N 1
ATOM 694 C CA . GLU A 1 90 ? 3.411 7.344 -4.714 1.00 83.12 90 GLU A CA 1
ATOM 695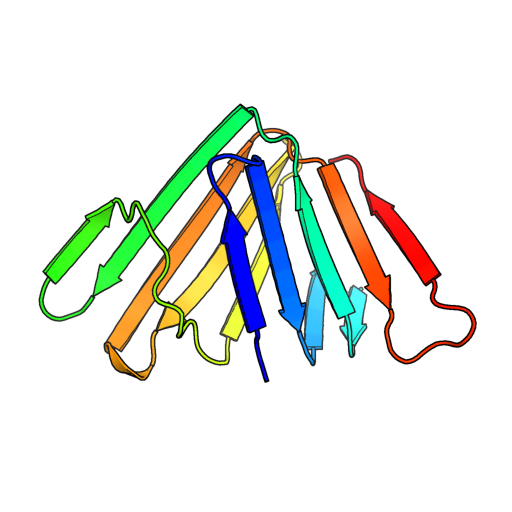 C C . GLU A 1 90 ? 1.930 7.418 -4.355 1.00 83.12 90 GLU A C 1
ATOM 697 O O . GLU A 1 90 ? 1.161 8.166 -4.959 1.00 83.12 90 GLU A O 1
ATOM 702 N N . MET A 1 91 ? 1.542 6.651 -3.341 1.00 84.56 91 MET A N 1
ATOM 703 C CA . MET A 1 91 ? 0.221 6.663 -2.732 1.00 84.56 91 MET A CA 1
ATOM 704 C C . MET A 1 91 ? 0.341 7.059 -1.270 1.00 84.56 91 MET A C 1
ATOM 706 O O . MET A 1 91 ? 1.114 6.460 -0.524 1.00 84.56 91 MET A O 1
ATOM 710 N N . THR A 1 92 ? -0.467 8.023 -0.844 1.00 85.69 92 THR A N 1
ATOM 711 C CA . THR A 1 92 ? -0.611 8.385 0.567 1.00 85.69 92 THR A CA 1
ATOM 712 C C . THR A 1 92 ? -2.034 8.106 1.023 1.00 85.69 92 THR A C 1
ATOM 714 O O . THR A 1 92 ? -2.996 8.650 0.475 1.00 85.69 92 THR A O 1
ATOM 717 N N . PHE A 1 93 ? -2.155 7.265 2.046 1.00 85.44 93 PHE A N 1
ATOM 718 C CA . PHE A 1 93 ? -3.411 6.884 2.676 1.00 85.44 93 PHE A CA 1
ATOM 719 C C . PHE A 1 93 ? -3.561 7.616 4.003 1.00 85.44 93 PHE A C 1
ATOM 721 O O . PHE A 1 93 ? -2.664 7.569 4.847 1.00 85.44 93 PHE A O 1
ATOM 728 N N . GLN A 1 94 ? -4.713 8.253 4.209 1.00 85.00 94 GLN A N 1
ATOM 729 C CA . GLN A 1 94 ? -5.028 8.929 5.464 1.00 85.00 94 GLN A CA 1
ATOM 730 C C . GLN A 1 94 ? -5.939 8.071 6.348 1.00 85.00 94 GLN A C 1
ATOM 732 O O . GLN A 1 94 ? -7.031 7.684 5.919 1.00 85.00 94 GLN A O 1
ATOM 737 N N . ASN A 1 95 ? -5.488 7.811 7.581 1.00 82.69 95 ASN A N 1
ATOM 738 C CA . ASN A 1 95 ? -6.159 6.969 8.578 1.00 82.69 95 ASN A CA 1
ATOM 739 C C . ASN A 1 95 ? -6.590 5.577 8.057 1.00 82.69 95 ASN A C 1
ATOM 741 O O . ASN A 1 95 ? -7.737 5.180 8.280 1.00 82.69 95 ASN A O 1
ATOM 745 N N . PRO A 1 96 ? -5.741 4.839 7.318 1.00 86.69 96 PRO A N 1
ATOM 746 C CA . PRO A 1 96 ? -6.095 3.495 6.875 1.00 86.69 96 PRO A CA 1
ATOM 747 C C . PRO A 1 96 ? -6.089 2.497 8.042 1.00 86.69 96 PRO A C 1
ATOM 749 O O . PRO A 1 96 ? -5.343 2.641 9.008 1.00 86.69 96 PRO A O 1
ATOM 752 N N . GLN A 1 97 ? -6.857 1.421 7.907 1.00 84.12 97 GLN A N 1
ATOM 753 C CA . GLN A 1 97 ? -6.646 0.189 8.666 1.00 84.12 97 GLN A CA 1
ATOM 754 C C . GLN A 1 97 ? -5.658 -0.695 7.904 1.00 84.12 97 GLN A C 1
ATOM 756 O O . GLN A 1 97 ? -5.870 -0.934 6.713 1.00 84.12 9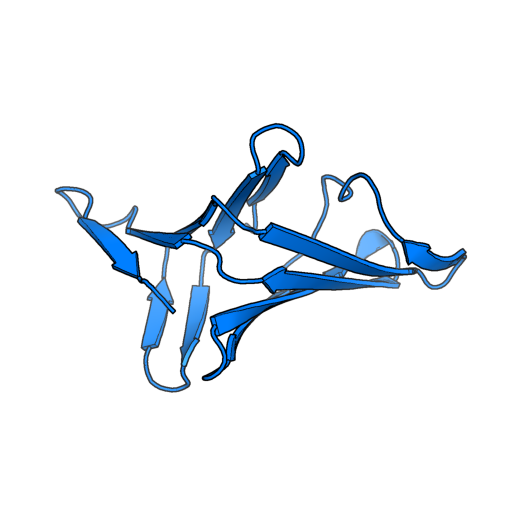7 GLN A O 1
ATOM 761 N N . MET A 1 98 ? -4.611 -1.191 8.570 1.00 83.75 98 MET A N 1
ATOM 762 C CA . MET A 1 98 ? -3.631 -2.095 7.963 1.00 83.75 98 MET A CA 1
ATOM 763 C C . MET A 1 98 ? -3.804 -3.520 8.504 1.00 83.75 98 MET A C 1
ATOM 765 O O . MET A 1 98 ? -3.885 -3.737 9.709 1.00 83.75 98 MET A O 1
ATOM 769 N N . ALA A 1 99 ? -3.801 -4.515 7.620 1.00 83.31 99 ALA A N 1
ATOM 770 C CA . ALA A 1 99 ? -3.697 -5.925 7.980 1.00 83.31 99 ALA A CA 1
ATOM 771 C C . ALA A 1 99 ? -2.532 -6.593 7.237 1.00 83.31 99 ALA A C 1
ATOM 773 O O . ALA A 1 99 ? -2.312 -6.334 6.055 1.00 83.31 99 ALA A O 1
ATOM 774 N N . VAL A 1 100 ? -1.804 -7.474 7.925 1.00 80.81 100 VAL A N 1
ATOM 775 C CA . VAL A 1 100 ? -0.684 -8.255 7.381 1.00 80.81 100 VAL A CA 1
ATOM 776 C C . VAL A 1 100 ? -0.978 -9.741 7.555 1.00 80.81 100 VAL A C 1
ATOM 778 O O . VAL A 1 100 ? -1.215 -10.201 8.673 1.00 80.81 100 VAL A O 1
ATOM 781 N N . GLU A 1 101 ? -0.958 -10.496 6.458 1.00 80.12 101 GLU A N 1
ATOM 782 C CA . GLU A 1 101 ? -1.137 -11.950 6.432 1.00 80.12 101 GLU A CA 1
ATOM 783 C C . GLU A 1 101 ? 0.149 -12.640 5.954 1.00 80.12 101 GLU A C 1
ATOM 785 O O . GLU A 1 101 ? 0.704 -12.296 4.907 1.00 80.12 101 GLU A O 1
ATOM 790 N N . TYR A 1 102 ? 0.629 -13.619 6.726 1.00 75.81 102 TYR A N 1
ATOM 791 C CA . TYR A 1 102 ? 1.865 -14.353 6.442 1.00 75.81 102 TYR A CA 1
ATOM 792 C C . TYR A 1 102 ? 1.555 -15.674 5.738 1.00 75.81 102 TYR A C 1
ATOM 794 O O . TYR A 1 102 ? 1.045 -16.607 6.356 1.00 75.81 102 TYR A O 1
ATOM 802 N N . SER A 1 103 ? 1.893 -15.768 4.450 1.00 65.31 103 SER A N 1
ATOM 803 C CA . SER A 1 103 ? 1.499 -16.900 3.596 1.00 65.31 103 SER A CA 1
ATOM 804 C C . SER A 1 103 ? 2.299 -18.189 3.832 1.00 65.31 103 SER A C 1
ATOM 806 O O . SER A 1 103 ? 1.816 -19.278 3.530 1.00 65.31 103 SER A O 1
ATOM 808 N N . MET A 1 104 ? 3.510 -18.089 4.393 1.00 67.12 104 MET A N 1
ATOM 809 C CA . MET A 1 104 ? 4.402 -19.241 4.594 1.00 67.12 104 MET A CA 1
ATOM 810 C C . MET A 1 104 ? 4.247 -19.942 5.953 1.00 67.12 104 MET A C 1
ATOM 812 O O . MET A 1 104 ? 4.941 -20.923 6.212 1.00 67.12 104 MET A O 1
ATOM 816 N N . GLN A 1 105 ? 3.362 -19.469 6.836 1.00 60.53 105 GLN A N 1
ATOM 817 C CA . GLN A 1 105 ? 3.139 -20.080 8.150 1.00 60.53 105 GLN A CA 1
ATOM 818 C C . GLN A 1 105 ? 1.785 -20.800 8.183 1.00 60.53 105 GLN A C 1
ATOM 820 O O . GLN A 1 105 ? 0.776 -20.238 7.769 1.00 60.53 105 GLN A O 1
ATOM 825 N N . GLN A 1 106 ? 1.758 -22.048 8.672 1.00 54.81 106 GLN A N 1
ATOM 826 C CA . GLN A 1 106 ? 0.515 -22.756 8.997 1.00 54.81 106 GLN A CA 1
ATOM 827 C C . GLN A 1 106 ? 0.350 -22.879 10.522 1.00 54.81 106 GLN A C 1
ATOM 829 O O . GLN A 1 106 ? 1.269 -23.375 11.179 1.00 54.81 106 GLN A O 1
ATOM 834 N N . PRO A 1 107 ? -0.811 -22.486 11.088 1.00 72.44 107 PRO A N 1
ATOM 835 C CA . PRO A 1 107 ? -1.921 -21.785 10.427 1.00 72.44 107 PRO A CA 1
ATOM 836 C C . PRO A 1 107 ? -1.517 -20.371 9.972 1.00 72.44 107 PRO A C 1
ATOM 838 O O . PRO A 1 107 ? -0.627 -19.767 10.572 1.00 72.44 107 PRO A O 1
ATOM 841 N N . LEU A 1 108 ? -2.179 -19.856 8.924 1.00 69.00 108 LEU A N 1
ATOM 842 C CA . LEU A 1 108 ? -1.982 -18.479 8.455 1.00 69.00 108 LEU A CA 1
ATOM 843 C C . LEU A 1 108 ? -2.167 -17.518 9.632 1.00 69.00 108 LEU A C 1
ATOM 845 O O . LEU A 1 108 ? -3.184 -17.571 10.328 1.00 69.00 108 LEU A O 1
ATOM 849 N N . GLN A 1 109 ? -1.189 -16.645 9.856 1.00 72.50 109 GLN A N 1
ATOM 850 C CA . GLN A 1 109 ? -1.281 -15.612 10.881 1.00 72.50 109 GLN A CA 1
ATOM 851 C C . GLN A 1 109 ? -1.667 -14.291 10.229 1.00 72.50 109 GLN A C 1
ATOM 853 O O . GLN A 1 109 ? -0.993 -13.831 9.308 1.00 72.50 109 GLN A O 1
ATOM 858 N N . ARG A 1 110 ? -2.741 -13.678 10.731 1.00 78.56 110 ARG A N 1
ATOM 859 C CA . ARG A 1 110 ? -3.150 -12.316 10.387 1.00 78.56 110 ARG A CA 1
ATOM 860 C C . ARG A 1 110 ? -2.890 -11.409 11.581 1.00 78.56 110 ARG A C 1
ATOM 862 O O . ARG A 1 110 ? -3.268 -11.743 12.702 1.00 78.56 110 ARG A O 1
ATOM 869 N N . ARG A 1 111 ? -2.256 -10.266 11.337 1.00 75.88 111 ARG A N 1
ATOM 870 C CA . ARG A 1 111 ? -2.063 -9.194 12.319 1.00 75.88 111 ARG A CA 1
ATOM 871 C C . ARG A 1 111 ? -2.710 -7.921 11.809 1.00 75.88 111 ARG A C 1
ATOM 873 O O . ARG A 1 111 ? -2.580 -7.603 10.631 1.00 75.88 111 ARG A O 1
ATOM 880 N N . GLU A 1 112 ? -3.405 -7.220 12.690 1.00 77.19 112 GLU A N 1
ATOM 881 C CA . GLU A 1 112 ? -4.033 -5.937 12.387 1.00 77.19 112 GLU A CA 1
ATOM 882 C C . GLU A 1 112 ? -3.252 -4.829 13.080 1.00 77.19 112 GLU A C 1
ATOM 884 O O . GLU A 1 112 ? -2.821 -4.976 14.225 1.00 77.19 112 GLU A O 1
ATOM 889 N N . TYR A 1 113 ? -3.051 -3.743 12.350 1.00 69.88 113 TYR A N 1
ATOM 890 C CA . TYR A 1 113 ? -2.310 -2.574 12.770 1.00 69.88 113 TYR A CA 1
ATOM 891 C C . TYR A 1 113 ? -3.222 -1.368 12.599 1.00 69.88 113 TYR A C 1
ATOM 893 O O . TYR A 1 113 ? -3.745 -1.096 11.512 1.00 69.88 113 TYR A O 1
ATOM 901 N N . THR A 1 114 ? -3.403 -0.655 13.700 1.00 62.00 114 THR A N 1
ATOM 902 C CA . THR A 1 114 ? -4.002 0.673 13.698 1.00 62.00 114 THR A CA 1
ATOM 903 C C . THR A 1 114 ? -2.844 1.665 13.771 1.00 62.00 114 THR A C 1
ATOM 905 O O . THR A 1 114 ? -2.018 1.502 14.675 1.00 62.00 114 THR A O 1
ATOM 908 N N . PRO A 1 115 ? -2.735 2.614 12.827 1.00 57.66 115 PRO A N 1
ATOM 909 C CA . PRO A 1 115 ? -1.747 3.686 12.901 1.00 57.66 115 PRO A CA 1
ATOM 910 C C . PRO A 1 115 ? -1.869 4.522 14.180 1.00 57.66 115 PRO A C 1
ATOM 912 O O . PRO A 1 115 ? -3.003 4.641 14.708 1.00 57.66 115 PRO A O 1
#

Sequence (115 aa):
MLAMVLDQNARRFVVGIEAAYIDPDVQLVGVRLELSAWSNLTLTAEVESQGHVTVDQLPSELSELCEFEMQPNGLIRVAGFLRQAHGWCEMTFQNPQMAVEYSMQQPLQRREYTP

Foldseek 3Di:
DWFWDDDVVQQKIKIFDQWAAADPVDIDGRKIKMWGDFPDKFKWKQFPVPGIDGDPGDDRDFDDDWYWYQDPQQKIKIKTARVVRRMIMIMITHFIKMKMWHPPDPVIDIDTDGD

Radius of gyration: 14.02 Å; chains: 1; bounding box: 29×37×35 Å

pLDDT: mean 71.83, std 10.91, range [48.94, 87.69]